Protein AF-A0A7R9HGD9-F1 (afdb_monomer_lite)

Secondary structure (DSSP, 8-state):
---TTS-TT--S-EEEE-S--SEETTEE-EEEEEHHHHHTT-TTSTTTHHHHHHHHH-----EEE-TTSTTSEEE--PPP--

pLDDT: mean 93.92, std 9.05, range [5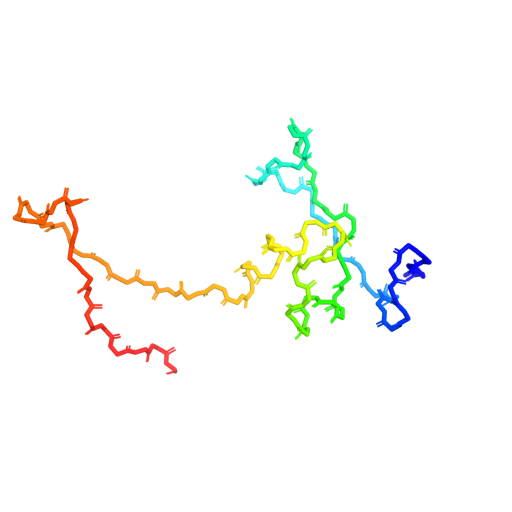1.97, 98.69]

Structure (mmCIF, N/CA/C/O backbone):
data_AF-A0A7R9HGD9-F1
#
_entry.id   AF-A0A7R9HGD9-F1
#
loop_
_atom_site.group_PDB
_atom_site.id
_atom_site.type_symbol
_atom_site.label_atom_id
_atom_site.label_alt_id
_atom_site.label_comp_id
_atom_site.label_asym_id
_atom_site.label_entity_id
_atom_site.label_seq_id
_atom_site.pdbx_PDB_ins_code
_atom_site.Cartn_x
_atom_site.Cartn_y
_atom_site.Cartn_z
_atom_site.occupancy
_atom_site.B_iso_or_equiv
_atom_site.auth_seq_id
_atom_site.auth_comp_id
_atom_site.auth_asym_id
_atom_site.auth_atom_id
_atom_site.pdbx_PDB_model_num
ATOM 1 N N . MET A 1 1 ? -3.337 2.729 18.115 1.00 96.12 1 MET A N 1
ATOM 2 C CA . MET A 1 1 ? -4.689 3.297 18.332 1.00 96.12 1 MET A CA 1
ATOM 3 C C . MET A 1 1 ? -5.755 2.254 18.010 1.00 96.12 1 MET A C 1
ATOM 5 O O . MET A 1 1 ? -5.435 1.268 17.354 1.00 96.12 1 MET A O 1
ATOM 9 N N . SER A 1 2 ? -6.990 2.420 18.486 1.00 97.38 2 SER A N 1
ATOM 10 C CA . SER A 1 2 ? -8.126 1.619 18.004 1.00 97.38 2 SER A CA 1
ATOM 11 C C . SER A 1 2 ? -8.514 2.034 16.577 1.00 97.38 2 SER A C 1
ATOM 13 O O . SER A 1 2 ? -8.178 3.132 16.138 1.00 97.38 2 SER A O 1
ATOM 15 N N . ARG A 1 3 ? -9.201 1.141 15.857 1.00 98.00 3 ARG A N 1
ATOM 16 C CA . ARG A 1 3 ? -9.733 1.362 14.502 1.00 98.00 3 ARG A CA 1
ATOM 17 C C . ARG A 1 3 ? -11.204 0.944 14.455 1.00 98.00 3 ARG A C 1
ATOM 19 O O . ARG A 1 3 ? -11.501 -0.141 13.964 1.00 98.00 3 ARG A O 1
ATOM 26 N N . PRO A 1 4 ? -12.117 1.730 15.058 1.00 97.75 4 PRO A N 1
ATOM 27 C CA . PRO A 1 4 ? -13.541 1.383 15.111 1.00 97.75 4 PRO A CA 1
ATOM 28 C C . PRO A 1 4 ? -14.211 1.396 13.727 1.00 97.75 4 PRO A C 1
ATOM 30 O O . PRO A 1 4 ? -15.301 0.861 13.567 1.00 97.75 4 PRO A O 1
ATOM 33 N N . ASP A 1 5 ? -13.555 2.002 12.739 1.00 98.06 5 ASP A N 1
ATOM 34 C CA . ASP A 1 5 ? -13.925 2.008 11.327 1.00 98.06 5 ASP A CA 1
ATOM 35 C C . ASP A 1 5 ? -13.600 0.689 10.598 1.00 98.06 5 ASP A C 1
ATOM 37 O O . ASP A 1 5 ? -14.072 0.476 9.484 1.00 98.06 5 ASP A O 1
ATOM 41 N N . LEU A 1 6 ? -12.815 -0.206 11.211 1.00 98.00 6 LEU A N 1
ATOM 42 C CA . LEU A 1 6 ? -12.421 -1.498 10.646 1.00 98.00 6 LEU A CA 1
ATOM 43 C C . LEU A 1 6 ? -13.006 -2.675 11.447 1.00 98.00 6 LEU A C 1
ATOM 45 O O . LEU A 1 6 ? -13.349 -2.519 12.620 1.00 98.00 6 LEU A O 1
ATOM 49 N N . PRO A 1 7 ? -13.056 -3.892 10.864 1.00 97.69 7 PRO A N 1
ATOM 50 C CA . PRO A 1 7 ? -13.378 -5.099 11.621 1.00 97.69 7 PRO A CA 1
ATOM 51 C C . PRO A 1 7 ? -12.444 -5.301 12.823 1.00 97.69 7 PRO A C 1
ATOM 53 O O . PRO A 1 7 ? -11.278 -4.886 12.800 1.00 97.69 7 PRO A O 1
ATOM 56 N N . GLU A 1 8 ? -12.931 -6.004 13.845 1.00 97.50 8 GLU A N 1
ATOM 57 C CA . GLU A 1 8 ? -12.161 -6.297 15.055 1.00 97.50 8 GLU A CA 1
ATOM 58 C C . GLU A 1 8 ? -10.813 -6.974 14.734 1.00 97.50 8 GLU A C 1
ATOM 60 O O . GLU A 1 8 ? -10.679 -7.761 13.792 1.00 97.50 8 GLU A O 1
ATOM 65 N N . GLY A 1 9 ? -9.786 -6.627 15.514 1.00 97.12 9 GLY A N 1
ATOM 66 C CA . GLY A 1 9 ? -8.424 -7.139 15.342 1.00 97.12 9 GLY A CA 1
ATOM 67 C C . GLY A 1 9 ? -7.517 -6.303 14.433 1.00 97.12 9 GLY A C 1
ATOM 68 O O . GLY A 1 9 ? -6.354 -6.658 14.288 1.00 97.12 9 GLY A O 1
ATOM 69 N N . ASN A 1 10 ? -7.995 -5.187 13.864 1.00 98.12 10 ASN A N 1
ATOM 70 C CA . ASN A 1 10 ? -7.170 -4.266 13.057 1.00 98.12 10 ASN A CA 1
ATOM 71 C C . ASN A 1 10 ? -6.721 -2.995 13.816 1.00 98.12 10 ASN A C 1
ATOM 73 O O . ASN A 1 10 ? -6.182 -2.064 13.214 1.00 98.12 10 ASN A O 1
ATOM 77 N N . GLY A 1 11 ? -6.933 -2.935 15.134 1.00 97.62 11 GLY A N 1
ATOM 78 C CA . GLY A 1 11 ? -6.345 -1.898 15.990 1.00 97.62 11 GLY A CA 1
ATOM 79 C C . GLY A 1 11 ? -4.832 -2.082 16.190 1.00 97.62 11 GLY A C 1
ATOM 80 O O . GLY A 1 11 ? -4.198 -2.915 15.553 1.00 97.62 11 GLY A O 1
ATOM 81 N N . GLY A 1 12 ? -4.234 -1.307 17.097 1.00 98.19 12 GLY A N 1
ATOM 82 C CA . GLY A 1 12 ? -2.799 -1.382 17.398 1.00 98.19 12 GLY A CA 1
ATOM 83 C C . GLY A 1 12 ? -1.971 -0.406 16.560 1.00 98.19 12 GLY A C 1
ATOM 84 O O . GLY A 1 12 ? -2.353 0.764 16.435 1.00 98.19 12 GLY A O 1
ATOM 85 N N . TRP A 1 13 ? -0.834 -0.856 16.024 1.00 98.62 13 TRP A N 1
ATOM 86 C CA . TRP A 1 13 ? 0.058 -0.031 15.200 1.00 98.62 13 TRP A CA 1
ATOM 87 C C . TRP A 1 13 ? -0.558 0.292 13.842 1.00 98.62 13 TRP A C 1
ATOM 89 O O . TRP A 1 13 ? -1.142 -0.574 13.193 1.00 98.62 13 TRP A O 1
ATOM 99 N N . GLN A 1 14 ? -0.422 1.553 13.437 1.00 98.62 14 GLN A N 1
ATOM 100 C CA . GLN A 1 14 ? -0.910 2.051 12.159 1.00 98.62 14 GLN A CA 1
ATOM 101 C C . GLN A 1 14 ? 0.254 2.706 11.417 1.00 98.62 14 GLN A C 1
ATOM 103 O O . GLN A 1 14 ? 0.961 3.520 12.012 1.00 98.62 14 GLN A O 1
ATOM 108 N N . VAL A 1 15 ? 0.446 2.344 10.153 1.00 98.31 15 VAL A N 1
ATOM 109 C CA . VAL A 1 15 ? 1.437 2.956 9.266 1.00 98.31 15 VAL A CA 1
ATOM 110 C C . VAL A 1 15 ? 0.928 4.324 8.836 1.00 98.31 15 VAL A C 1
ATOM 112 O O . VAL A 1 15 ? -0.228 4.448 8.433 1.00 98.31 15 VAL A O 1
ATOM 115 N N . ILE A 1 16 ? 1.784 5.333 8.952 1.00 98.06 16 ILE A N 1
ATOM 116 C CA . ILE A 1 16 ? 1.584 6.686 8.435 1.00 98.06 16 ILE A CA 1
ATOM 117 C C . ILE A 1 16 ? 2.898 7.055 7.759 1.00 98.06 16 ILE A C 1
ATOM 119 O O . ILE A 1 16 ? 3.932 7.053 8.430 1.00 98.06 16 ILE A O 1
ATOM 123 N N . ASP A 1 17 ? 2.853 7.366 6.467 1.00 98.00 17 ASP A N 1
ATOM 124 C CA . ASP A 1 17 ? 4.028 7.811 5.718 1.00 98.00 17 ASP A CA 1
ATOM 125 C C . ASP A 1 17 ? 3.797 9.225 5.173 1.00 98.00 17 ASP A C 1
ATOM 127 O O . ASP A 1 17 ? 2.775 9.523 4.552 1.00 98.00 17 ASP A O 1
ATOM 131 N N . ALA A 1 18 ? 4.746 10.114 5.463 1.00 97.12 18 ALA A N 1
ATOM 132 C CA . ALA A 1 18 ? 4.749 11.502 5.012 1.00 97.12 18 ALA A CA 1
ATOM 133 C C . ALA A 1 18 ? 5.551 11.702 3.714 1.00 97.12 18 ALA A C 1
ATOM 135 O O . ALA A 1 18 ? 5.586 12.810 3.177 1.00 97.12 18 ALA A O 1
ATOM 136 N N . THR A 1 19 ? 6.214 10.657 3.220 1.00 97.38 19 THR A N 1
ATOM 137 C CA . THR A 1 19 ? 6.972 10.685 1.973 1.00 97.38 19 THR A CA 1
ATOM 138 C C . THR A 1 19 ? 5.995 10.783 0.796 1.00 97.38 19 THR A C 1
ATOM 140 O O . THR A 1 19 ? 5.125 9.924 0.653 1.00 97.38 19 THR A O 1
ATOM 143 N N . PRO A 1 20 ? 6.092 11.807 -0.070 1.00 95.00 20 PRO A N 1
ATOM 144 C CA . PRO A 1 20 ? 5.149 11.991 -1.170 1.00 95.00 20 PRO A CA 1
ATOM 145 C C . PRO A 1 20 ? 5.452 11.023 -2.327 1.00 95.00 20 PRO A C 1
ATOM 147 O O . PRO A 1 20 ? 6.127 11.395 -3.284 1.00 95.00 20 PRO A O 1
ATOM 150 N N . GLN A 1 21 ? 4.984 9.777 -2.215 1.00 94.19 21 GLN A N 1
ATOM 151 C CA . GLN A 1 21 ? 5.229 8.713 -3.198 1.00 94.19 21 GLN A CA 1
ATOM 152 C C . GLN A 1 21 ? 4.018 8.463 -4.109 1.00 94.19 21 GLN A C 1
ATOM 154 O O . GLN A 1 21 ? 4.119 8.641 -5.320 1.00 94.19 21 GLN A O 1
ATOM 159 N N . GLU A 1 22 ? 2.867 8.117 -3.525 1.00 92.25 22 GLU A N 1
ATOM 160 C CA . GLU A 1 22 ? 1.591 7.912 -4.227 1.00 92.25 22 GLU A CA 1
ATOM 161 C C . GLU A 1 22 ? 0.534 8.933 -3.779 1.00 92.25 22 GLU A C 1
ATOM 163 O O . GLU A 1 22 ? 0.570 9.457 -2.660 1.00 92.25 22 GLU A O 1
ATOM 168 N N . GLN A 1 23 ? -0.408 9.235 -4.670 1.00 90.94 23 GLN A N 1
ATOM 169 C CA . GLN A 1 23 ? -1.542 10.101 -4.384 1.00 90.94 23 GLN A CA 1
ATOM 170 C C . GLN A 1 23 ? -2.719 9.284 -3.846 1.00 90.94 23 GLN A C 1
ATOM 172 O O . GLN A 1 23 ? -3.251 8.402 -4.514 1.00 90.94 23 GLN A O 1
ATOM 177 N N . SER A 1 24 ? -3.204 9.665 -2.668 1.00 89.62 24 SER A N 1
ATOM 178 C CA . SER A 1 24 ? -4.442 9.163 -2.076 1.00 89.62 24 SER A CA 1
ATOM 179 C C . SER A 1 24 ? -5.483 10.282 -2.095 1.00 89.62 24 SER A C 1
ATOM 181 O O . SER A 1 24 ? -5.307 11.329 -1.465 1.00 89.62 24 SER A O 1
ATOM 183 N N . ASP A 1 25 ? -6.545 10.095 -2.881 1.00 89.81 25 ASP A N 1
ATOM 184 C CA . ASP A 1 25 ? -7.542 11.122 -3.224 1.00 89.81 25 ASP A CA 1
ATOM 185 C C 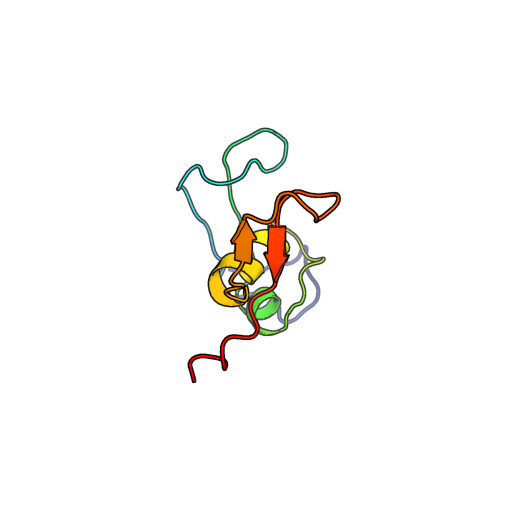. ASP A 1 25 ? -6.922 12.415 -3.791 1.00 89.81 25 ASP A C 1
ATOM 187 O O . ASP A 1 25 ? -7.229 13.522 -3.346 1.00 89.81 25 ASP A O 1
ATOM 191 N N . ALA A 1 26 ? -6.021 12.272 -4.771 1.00 91.25 26 ALA A N 1
ATOM 192 C CA . ALA A 1 26 ? -5.303 13.371 -5.434 1.00 91.25 26 ALA A CA 1
ATOM 193 C C . ALA A 1 26 ? -4.397 14.221 -4.513 1.00 91.25 26 ALA A C 1
ATOM 195 O O . ALA A 1 26 ? -3.889 15.265 -4.925 1.00 91.25 26 ALA A O 1
ATOM 196 N N . LEU A 1 27 ? -4.165 13.778 -3.275 1.00 92.94 27 LEU A N 1
ATOM 197 C CA . LEU A 1 27 ? -3.253 14.402 -2.321 1.00 92.94 27 LEU A CA 1
ATOM 198 C C . LEU A 1 27 ? -2.123 13.435 -1.974 1.00 92.94 27 LEU A C 1
ATOM 200 O O . LEU A 1 27 ? -2.340 12.235 -1.845 1.00 92.94 27 LEU A O 1
ATOM 204 N N . PHE A 1 28 ? -0.918 13.957 -1.756 1.00 95.12 28 PHE A N 1
ATOM 205 C CA . PHE A 1 28 ? 0.179 13.155 -1.217 1.00 95.12 28 PHE A CA 1
ATOM 206 C C . PHE A 1 28 ? -0.022 12.950 0.283 1.00 95.12 28 PHE A C 1
ATOM 208 O O . PHE A 1 28 ? 0.276 13.828 1.095 1.00 95.12 28 PHE A O 1
ATOM 215 N N . ARG A 1 29 ? -0.590 11.797 0.628 1.00 95.62 29 ARG A N 1
ATOM 216 C CA . ARG A 1 29 ? -0.846 11.335 1.993 1.00 95.62 29 ARG A CA 1
ATOM 217 C C . ARG A 1 29 ? -0.913 9.813 1.990 1.00 95.62 29 ARG A C 1
ATOM 219 O O . ARG A 1 29 ? -1.392 9.238 1.018 1.00 95.62 29 ARG A O 1
ATOM 226 N N . CYS A 1 30 ? -0.473 9.181 3.071 1.00 97.25 30 CYS A N 1
ATOM 227 C CA . CYS A 1 30 ? -0.550 7.735 3.208 1.00 97.25 30 CYS A CA 1
ATOM 228 C C . CYS A 1 30 ? -0.899 7.331 4.646 1.00 97.25 30 CYS A C 1
ATOM 230 O O . CYS A 1 30 ? -0.244 7.745 5.609 1.00 97.25 30 CYS A O 1
ATOM 232 N N . GLY A 1 31 ? -1.928 6.499 4.781 1.00 96.75 31 GLY A N 1
ATOM 233 C CA . GLY A 1 31 ? -2.403 5.945 6.038 1.00 96.75 31 GLY A CA 1
ATOM 234 C C . GLY A 1 31 ? -3.473 6.797 6.738 1.00 96.75 31 GLY A C 1
ATOM 235 O O . GLY A 1 31 ? -3.910 7.830 6.231 1.00 96.75 31 GLY A O 1
ATOM 236 N N . PRO A 1 32 ? -3.927 6.373 7.932 1.00 98.06 32 PRO A N 1
ATOM 237 C CA . PRO A 1 32 ? -3.407 5.256 8.719 1.00 98.06 32 PRO A CA 1
ATOM 238 C C . PRO A 1 32 ? -3.787 3.869 8.159 1.00 98.06 32 PRO A C 1
ATOM 240 O O . PRO A 1 32 ? -4.968 3.511 8.103 1.00 98.06 32 PRO A O 1
ATOM 243 N N . ALA A 1 33 ? -2.789 3.045 7.825 1.00 98.38 33 ALA A N 1
ATOM 244 C CA . ALA A 1 33 ? -2.979 1.646 7.417 1.00 98.38 33 ALA A CA 1
ATOM 245 C C . ALA A 1 33 ? -2.726 0.699 8.599 1.00 98.38 33 ALA A C 1
ATOM 247 O O . ALA A 1 33 ? -1.725 0.832 9.300 1.00 98.38 33 ALA A O 1
ATOM 248 N N . SER A 1 34 ? -3.607 -0.270 8.851 1.00 98.69 34 SER A N 1
ATOM 249 C CA . SER A 1 34 ? -3.405 -1.207 9.965 1.00 98.69 34 SER A CA 1
ATOM 250 C C . SER A 1 34 ? -2.266 -2.183 9.663 1.00 98.69 34 SER A C 1
ATOM 252 O O . SER A 1 34 ? -2.338 -2.926 8.686 1.00 98.69 34 SER A O 1
ATOM 254 N N . VAL A 1 35 ? -1.250 -2.252 10.532 1.00 98.62 35 VAL A N 1
ATOM 255 C CA . VAL A 1 35 ? -0.135 -3.208 10.370 1.00 98.62 35 VAL A CA 1
ATOM 256 C C . VAL A 1 35 ? -0.640 -4.657 10.394 1.00 98.62 35 VAL A C 1
ATOM 258 O O . VAL A 1 35 ? -0.146 -5.500 9.647 1.00 98.62 35 VAL A O 1
ATOM 261 N N . GLU A 1 36 ? -1.669 -4.954 11.195 1.00 98.56 36 GLU A N 1
ATOM 262 C CA . GLU A 1 36 ? -2.309 -6.277 11.208 1.00 98.56 36 GLU A CA 1
ATOM 263 C C . GLU A 1 36 ? -3.032 -6.587 9.890 1.00 98.56 36 GLU A C 1
ATOM 265 O O . GLU A 1 36 ? -2.991 -7.729 9.427 1.00 98.56 36 GLU A O 1
ATOM 270 N N . ALA A 1 37 ? -3.667 -5.591 9.263 1.00 98.50 37 ALA A N 1
ATOM 271 C CA . ALA A 1 37 ? -4.287 -5.762 7.951 1.00 98.50 37 ALA A CA 1
ATOM 272 C C . ALA A 1 37 ? -3.232 -6.038 6.871 1.00 98.50 37 ALA A C 1
ATOM 274 O O . ALA A 1 37 ? -3.388 -6.999 6.117 1.00 98.50 37 ALA A O 1
ATOM 275 N N . VAL A 1 38 ? -2.144 -5.259 6.854 1.00 98.62 38 VAL A N 1
ATOM 276 C CA . VAL A 1 38 ? -1.009 -5.427 5.929 1.00 98.62 38 VAL A CA 1
ATOM 277 C C . VAL A 1 38 ? -0.411 -6.825 6.072 1.00 98.62 38 VAL A C 1
ATOM 279 O O . VAL A 1 38 ? -0.386 -7.588 5.112 1.00 98.62 38 VAL A O 1
ATOM 282 N N . LYS A 1 39 ? -0.045 -7.231 7.292 1.00 98.38 39 LYS A N 1
ATOM 283 C CA . LYS A 1 39 ? 0.541 -8.553 7.565 1.00 98.38 39 LYS A CA 1
ATOM 284 C C . LYS A 1 39 ? -0.335 -9.719 7.091 1.00 98.38 39 LYS A C 1
ATOM 286 O O . LYS A 1 39 ? 0.181 -10.776 6.741 1.00 98.38 39 LYS A O 1
ATOM 291 N N . ARG A 1 40 ? -1.661 -9.555 7.116 1.00 98.12 40 ARG A N 1
ATOM 292 C CA . ARG A 1 40 ? -2.632 -10.579 6.696 1.00 98.12 40 ARG A CA 1
ATOM 293 C C . AR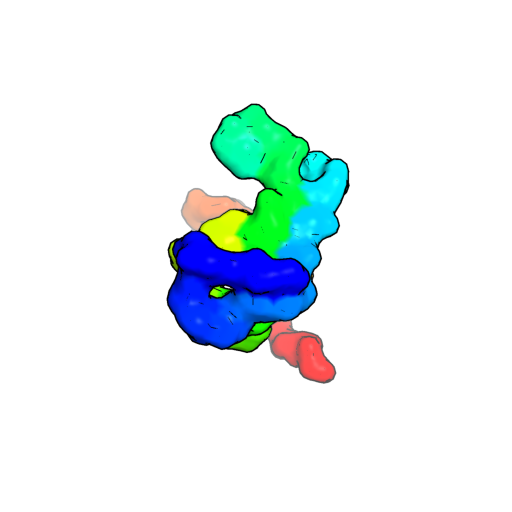G A 1 40 ? -3.083 -10.427 5.238 1.00 98.12 40 ARG A C 1
ATOM 295 O O . ARG A 1 40 ? -4.001 -11.137 4.836 1.00 98.12 40 ARG A O 1
ATOM 302 N N . GLY A 1 41 ? -2.506 -9.498 4.474 1.00 97.81 41 GLY A N 1
ATOM 303 C CA . GLY A 1 41 ? -2.869 -9.243 3.077 1.00 97.81 41 GLY A CA 1
ATOM 304 C C . GLY A 1 41 ? -4.283 -8.685 2.880 1.00 97.81 41 GLY A C 1
ATOM 305 O O . GLY A 1 41 ? -4.878 -8.857 1.819 1.00 97.81 41 GLY A O 1
ATOM 306 N N . LYS A 1 42 ? -4.867 -8.024 3.888 1.00 98.00 42 LYS A N 1
ATOM 307 C CA . LYS A 1 42 ? -6.223 -7.449 3.817 1.00 98.00 42 LYS A CA 1
ATOM 308 C C . LYS A 1 42 ? -6.229 -6.089 3.110 1.00 98.00 42 LYS A C 1
ATOM 310 O O . LYS A 1 42 ? -6.609 -5.079 3.696 1.00 98.00 42 LYS A O 1
ATOM 315 N N . VAL A 1 43 ? -5.836 -6.073 1.840 1.00 97.81 43 VAL A N 1
ATOM 316 C CA . VAL A 1 43 ? -5.623 -4.850 1.043 1.00 97.81 43 VAL A CA 1
ATOM 317 C C . VAL A 1 43 ? -6.890 -4.029 0.772 1.00 97.81 43 VAL A C 1
ATOM 319 O O . VAL A 1 43 ? -6.795 -2.851 0.473 1.00 97.81 43 VAL A O 1
ATOM 322 N N . GLY A 1 44 ? -8.088 -4.597 0.929 1.00 97.44 44 GLY A N 1
ATOM 323 C CA . GLY A 1 44 ? -9.349 -3.863 0.743 1.00 97.44 44 GLY A CA 1
ATOM 324 C C . GLY A 1 44 ? -9.750 -2.940 1.903 1.00 97.44 44 GLY A C 1
ATOM 325 O O . GLY A 1 44 ? -10.813 -2.328 1.840 1.00 97.44 44 GLY A O 1
ATOM 326 N N . LEU A 1 45 ? -8.964 -2.877 2.984 1.00 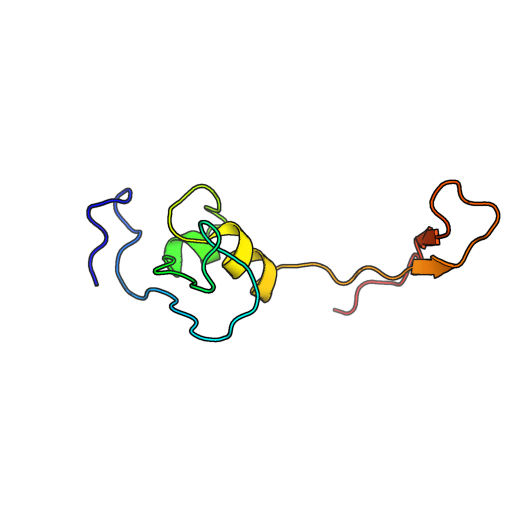97.81 45 LEU A N 1
ATOM 327 C CA . LEU A 1 45 ? -9.262 -2.034 4.141 1.00 97.81 45 LEU A CA 1
ATOM 328 C C . LEU A 1 45 ? -8.621 -0.653 4.003 1.00 97.81 45 LEU A C 1
ATOM 330 O O . LEU A 1 45 ? -7.501 -0.509 3.519 1.00 97.81 45 LEU A O 1
ATOM 334 N N . ALA A 1 46 ? -9.334 0.366 4.473 1.00 96.56 46 ALA A N 1
ATOM 335 C CA . ALA A 1 46 ? -8.797 1.714 4.529 1.00 96.56 46 ALA A CA 1
ATOM 336 C C . ALA A 1 46 ? -7.702 1.835 5.615 1.00 96.56 46 ALA A C 1
ATOM 338 O O . ALA A 1 46 ? -7.759 1.172 6.654 1.00 96.56 46 ALA A O 1
ATOM 339 N N . TYR A 1 47 ? -6.714 2.711 5.478 1.00 97.06 47 TYR A N 1
ATOM 340 C CA . TYR A 1 47 ? -6.386 3.538 4.310 1.00 97.06 47 TYR A CA 1
ATOM 341 C C . TYR A 1 47 ? -5.148 2.963 3.623 1.00 97.06 47 TYR A C 1
ATOM 343 O O . TYR A 1 47 ? -4.347 2.313 4.292 1.00 97.06 47 TYR A O 1
ATOM 351 N N . ASP A 1 48 ? -5.032 3.156 2.307 1.00 98.00 48 ASP A N 1
ATOM 352 C CA . ASP A 1 48 ? -3.827 2.904 1.491 1.00 98.00 48 ASP A CA 1
ATOM 353 C C . ASP A 1 48 ? -3.145 1.537 1.702 1.00 98.00 48 ASP A C 1
ATOM 355 O O . ASP A 1 48 ? -1.970 1.342 1.396 1.00 98.00 48 ASP A O 1
ATOM 359 N N . THR A 1 49 ? -3.887 0.547 2.207 1.00 98.06 49 THR A N 1
ATOM 360 C CA . THR A 1 49 ? -3.340 -0.770 2.551 1.00 98.06 49 THR A CA 1
ATOM 361 C C . THR A 1 49 ? -2.813 -1.531 1.323 1.00 98.06 49 THR A C 1
ATOM 363 O O . THR A 1 49 ? -1.821 -2.237 1.492 1.00 98.06 49 THR A O 1
ATOM 366 N N . PRO A 1 50 ? -3.350 -1.386 0.086 1.00 98.12 50 PRO A N 1
ATOM 367 C CA . PRO A 1 50 ? -2.711 -1.967 -1.096 1.00 98.12 50 PRO A CA 1
ATOM 368 C C . PRO A 1 50 ? -1.297 -1.428 -1.341 1.00 98.12 50 PRO A C 1
ATOM 370 O O . PRO A 1 50 ? -0.396 -2.212 -1.624 1.00 98.12 50 PRO A O 1
ATOM 373 N N . PHE A 1 51 ? -1.104 -0.112 -1.202 1.00 97.81 51 PHE A N 1
ATOM 374 C CA . PHE A 1 51 ? 0.187 0.538 -1.423 1.00 97.81 51 PHE A CA 1
ATOM 375 C C . PHE A 1 51 ? 1.205 0.085 -0.372 1.00 97.81 51 PHE A C 1
ATOM 377 O O . PHE A 1 51 ? 2.233 -0.482 -0.725 1.00 97.81 51 PHE A O 1
ATOM 384 N N . ILE A 1 52 ? 0.854 0.188 0.914 1.00 98.31 52 ILE A N 1
ATOM 385 C CA . ILE A 1 52 ? 1.721 -0.265 2.014 1.00 98.31 52 ILE A CA 1
ATOM 386 C C . ILE A 1 52 ? 2.029 -1.768 1.928 1.00 98.31 52 ILE A C 1
ATOM 388 O O . ILE A 1 52 ? 3.129 -2.195 2.263 1.00 98.31 52 ILE A O 1
ATOM 392 N N . PHE A 1 53 ? 1.079 -2.597 1.484 1.00 98.50 53 PHE A N 1
ATOM 393 C CA . PHE A 1 53 ? 1.342 -4.020 1.266 1.00 98.50 53 PHE A CA 1
ATOM 394 C C . PHE A 1 53 ? 2.381 -4.233 0.162 1.00 98.50 53 PHE A C 1
ATOM 396 O O . PHE A 1 53 ? 3.311 -5.014 0.345 1.00 98.50 53 PHE A O 1
ATOM 403 N N . ALA A 1 54 ? 2.264 -3.520 -0.961 1.00 97.94 54 ALA A N 1
ATOM 404 C CA . ALA A 1 54 ? 3.220 -3.624 -2.058 1.00 97.94 54 ALA A CA 1
ATOM 405 C C . ALA A 1 54 ? 4.645 -3.221 -1.635 1.00 97.94 54 ALA A C 1
ATOM 407 O O . ALA A 1 54 ? 5.590 -3.901 -2.025 1.00 97.94 54 ALA A O 1
ATOM 408 N N . GLU A 1 55 ? 4.812 -2.205 -0.782 1.00 97.69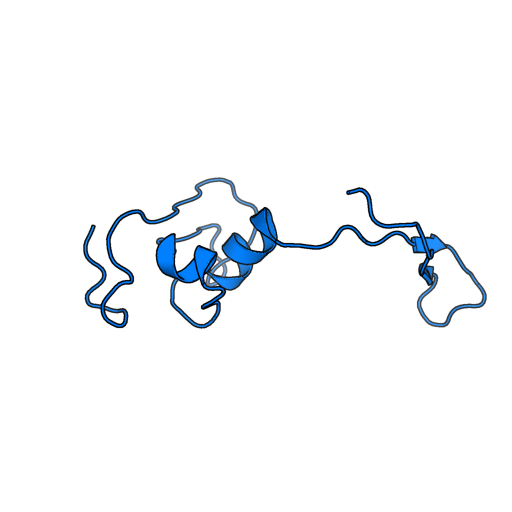 55 GLU A N 1
ATOM 409 C CA . GLU A 1 55 ? 6.137 -1.768 -0.302 1.00 97.69 55 GLU A CA 1
ATOM 410 C C . GLU A 1 55 ? 6.951 -2.881 0.377 1.00 97.69 55 GLU A C 1
ATOM 412 O O . GLU A 1 55 ? 8.180 -2.864 0.336 1.00 97.69 55 GLU A O 1
ATOM 417 N N . VAL A 1 56 ? 6.280 -3.856 0.998 1.00 96.88 56 VAL A N 1
ATOM 418 C CA . VAL A 1 56 ? 6.930 -4.919 1.784 1.00 96.88 56 VAL A CA 1
ATOM 419 C C . VAL A 1 56 ? 6.741 -6.325 1.211 1.00 96.88 56 VAL A C 1
ATOM 421 O O . VAL A 1 56 ? 7.348 -7.270 1.715 1.00 96.88 56 VAL A O 1
ATOM 424 N N . ASN A 1 57 ? 5.910 -6.486 0.178 1.00 96.56 57 ASN A N 1
ATOM 425 C CA . ASN A 1 57 ? 5.576 -7.787 -0.407 1.00 96.56 57 ASN A CA 1
ATOM 426 C C . ASN A 1 57 ? 5.650 -7.842 -1.941 1.00 96.56 57 ASN A C 1
ATOM 428 O O . ASN A 1 57 ? 5.350 -8.897 -2.497 1.00 96.56 57 ASN A O 1
ATOM 432 N N . ALA A 1 58 ? 6.013 -6.759 -2.637 1.00 95.00 58 ALA A N 1
ATOM 433 C CA . ALA A 1 58 ? 6.162 -6.797 -4.090 1.00 95.00 58 ALA A CA 1
ATOM 434 C C . ALA A 1 58 ? 7.317 -7.711 -4.533 1.00 95.00 58 ALA A C 1
ATOM 436 O O . ALA A 1 58 ? 8.392 -7.730 -3.930 1.00 95.00 58 ALA A O 1
ATOM 437 N N . ASP A 1 59 ? 7.095 -8.427 -5.634 1.00 92.12 59 ASP A N 1
ATOM 438 C CA . ASP A 1 59 ? 8.121 -9.231 -6.288 1.00 92.12 59 ASP A CA 1
ATOM 439 C C . ASP A 1 59 ? 9.058 -8.359 -7.134 1.00 92.12 59 ASP A C 1
ATOM 441 O O . ASP A 1 59 ? 8.654 -7.361 -7.736 1.00 92.12 59 ASP A O 1
ATOM 445 N N . VAL A 1 60 ? 10.317 -8.787 -7.247 1.00 89.94 60 VAL A N 1
ATOM 446 C CA . VAL A 1 60 ? 11.278 -8.200 -8.187 1.00 89.94 60 VAL A CA 1
ATOM 447 C C . VAL A 1 60 ? 11.277 -9.014 -9.479 1.00 89.94 60 VAL A C 1
ATOM 449 O O . VAL A 1 60 ? 11.796 -10.130 -9.533 1.00 89.94 60 VAL A O 1
ATOM 452 N N . CYS A 1 61 ? 10.728 -8.433 -10.542 1.00 89.44 61 CYS A N 1
ATOM 453 C CA . CYS A 1 61 ? 10.678 -9.040 -11.871 1.00 89.44 61 CYS A CA 1
ATOM 454 C C . CYS A 1 61 ? 11.773 -8.467 -12.780 1.00 89.44 61 CYS A C 1
ATOM 456 O O . CYS A 1 61 ? 11.991 -7.257 -12.815 1.00 89.44 61 CYS A O 1
ATOM 458 N N . HIS A 1 62 ? 12.435 -9.333 -13.550 1.00 90.69 62 HIS A N 1
ATOM 459 C CA . HIS A 1 62 ? 13.493 -8.933 -14.476 1.00 90.69 62 HIS A CA 1
ATOM 460 C C . HIS A 1 62 ? 13.011 -9.026 -15.920 1.00 90.69 62 HIS A C 1
ATOM 462 O O . HIS A 1 62 ? 12.413 -10.022 -16.327 1.00 90.69 62 HIS A O 1
ATOM 468 N N . PHE A 1 63 ? 13.313 -7.998 -16.706 1.00 93.62 63 PHE A N 1
ATOM 469 C CA . PHE A 1 63 ? 12.905 -7.892 -18.101 1.00 93.62 63 PHE A CA 1
ATOM 470 C C . PHE A 1 63 ? 14.085 -7.470 -18.969 1.00 93.62 63 PHE A C 1
ATOM 472 O O . PHE A 1 63 ? 14.970 -6.741 -18.521 1.00 93.62 63 PHE A O 1
ATOM 479 N N . GLN A 1 64 ? 14.078 -7.921 -20.218 1.00 95.12 64 GLN A N 1
ATOM 480 C CA . GLN A 1 64 ? 15.005 -7.485 -21.254 1.00 95.12 64 GLN A CA 1
ATOM 481 C C . GLN A 1 64 ? 14.228 -6.780 -22.359 1.00 95.12 64 GLN A C 1
ATOM 483 O O . GLN A 1 64 ? 13.162 -7.251 -22.749 1.00 95.12 64 GLN A O 1
ATOM 488 N N . GLU A 1 65 ? 14.763 -5.671 -22.870 1.00 97.06 65 GLU A N 1
ATOM 489 C CA . GLU A 1 65 ? 14.213 -5.015 -24.058 1.00 97.06 65 GLU A CA 1
ATOM 490 C C . GLU A 1 65 ? 14.215 -5.974 -25.255 1.00 97.06 65 GLU A C 1
ATOM 492 O O . GLU A 1 65 ? 15.241 -6.565 -25.600 1.00 97.06 65 GLU A O 1
ATOM 497 N N . ASP A 1 66 ? 13.064 -6.100 -25.907 1.00 96.75 66 ASP A N 1
ATOM 498 C CA . ASP A 1 66 ? 12.842 -6.998 -27.032 1.00 96.75 66 ASP A CA 1
ATOM 499 C C . ASP A 1 66 ? 11.953 -6.317 -28.074 1.00 96.75 66 ASP A C 1
ATOM 501 O O . ASP A 1 66 ? 10.748 -6.152 -27.893 1.00 96.75 66 ASP A O 1
ATOM 505 N N . LYS A 1 67 ? 12.554 -5.941 -29.207 1.00 95.75 67 LYS A N 1
ATOM 506 C CA . LYS A 1 67 ? 11.856 -5.266 -30.312 1.00 95.75 67 LYS A CA 1
ATOM 507 C C . LYS A 1 67 ? 10.882 -6.175 -31.064 1.00 95.75 67 LYS A C 1
ATOM 509 O O . LYS A 1 67 ? 10.121 -5.673 -31.884 1.00 95.75 67 LYS A O 1
ATOM 514 N N . SER A 1 68 ? 10.953 -7.488 -30.847 1.00 96.06 68 SER A N 1
ATOM 515 C CA . SER A 1 68 ? 10.016 -8.452 -31.427 1.00 96.06 68 SER A CA 1
ATOM 516 C C . SER A 1 68 ? 8.779 -8.680 -30.555 1.00 96.06 68 SER A C 1
ATOM 518 O O . SER A 1 68 ? 7.797 -9.232 -31.043 1.00 96.06 68 SER A O 1
ATOM 520 N N . SER A 1 69 ? 8.810 -8.230 -29.296 1.00 96.44 69 SER A N 1
ATOM 521 C CA . SER A 1 69 ? 7.681 -8.284 -28.368 1.00 96.44 69 SER A CA 1
ATOM 522 C C . SER A 1 69 ? 6.718 -7.115 -28.594 1.00 96.44 69 SER A C 1
ATOM 524 O O . SER A 1 69 ? 7.148 -5.972 -28.757 1.00 96.44 69 SER A O 1
ATOM 526 N N . ASP A 1 70 ? 5.410 -7.380 -28.520 1.00 95.12 70 ASP A N 1
ATOM 527 C CA . ASP A 1 70 ? 4.346 -6.384 -28.742 1.00 95.12 70 ASP A CA 1
ATOM 528 C C . ASP A 1 70 ? 4.396 -5.192 -27.772 1.00 95.12 70 ASP A C 1
ATOM 530 O O . ASP A 1 70 ? 3.918 -4.102 -28.086 1.00 95.12 70 ASP A O 1
ATOM 534 N N . TRP A 1 71 ? 4.973 -5.384 -26.585 1.00 95.00 71 TRP A N 1
ATOM 535 C CA . TRP A 1 71 ? 5.074 -4.364 -25.536 1.00 95.00 71 TRP A CA 1
ATOM 536 C C . TRP A 1 71 ? 6.525 -3.953 -25.244 1.00 95.00 71 TRP A C 1
ATOM 538 O O . TRP A 1 71 ? 6.782 -3.211 -24.297 1.00 95.00 71 TRP A O 1
ATOM 548 N N . GLY A 1 72 ? 7.472 -4.409 -26.074 1.00 96.38 72 GLY A N 1
ATOM 549 C CA . GLY A 1 72 ? 8.870 -3.975 -26.060 1.00 96.38 72 GLY A CA 1
ATOM 550 C C . GLY A 1 72 ? 9.786 -4.693 -25.067 1.00 96.38 72 GLY A C 1
ATOM 551 O O . GLY A 1 72 ? 10.972 -4.370 -25.017 1.00 96.38 72 GLY A O 1
ATOM 552 N N . PHE A 1 73 ? 9.281 -5.665 -24.302 1.00 96.25 73 PHE A N 1
ATOM 553 C CA . PHE A 1 73 ? 10.071 -6.422 -23.330 1.00 96.25 73 PHE A CA 1
ATOM 554 C C . PHE A 1 73 ? 9.752 -7.920 -23.349 1.00 96.25 73 PHE A C 1
ATOM 556 O O . PHE A 1 73 ? 8.635 -8.335 -23.665 1.00 96.25 73 PHE A O 1
ATOM 563 N N . SER A 1 74 ? 10.735 -8.719 -22.942 1.00 94.50 74 SER A N 1
ATOM 564 C CA . SER A 1 74 ? 10.620 -10.153 -22.686 1.00 94.50 74 SER A CA 1
ATOM 565 C C . SER A 1 74 ? 11.022 -10.451 -21.241 1.00 94.50 74 SER A C 1
ATOM 567 O O . SER A 1 74 ? 12.042 -9.961 -20.748 1.00 94.50 74 SER A O 1
ATOM 569 N N . ALA A 1 75 ? 10.190 -11.222 -20.534 1.00 92.00 75 ALA A N 1
ATOM 570 C CA . ALA A 1 75 ? 10.441 -11.589 -19.143 1.00 92.00 75 ALA A CA 1
ATOM 571 C C . ALA A 1 75 ? 11.648 -12.528 -19.048 1.00 92.00 75 ALA A C 1
ATOM 573 O O . ALA A 1 75 ? 11.726 -13.538 -19.752 1.00 92.00 75 ALA A O 1
ATOM 574 N N . LEU A 1 76 ? 12.583 -12.202 -18.160 1.00 90.62 76 LEU A N 1
ATOM 575 C CA . LEU A 1 76 ? 13.742 -13.034 -17.886 1.00 90.62 76 LEU A CA 1
ATOM 576 C C . LEU A 1 76 ? 13.405 -14.023 -16.776 1.00 90.62 76 LEU A C 1
ATOM 578 O O . LEU A 1 76 ? 12.949 -13.645 -15.698 1.00 90.62 76 LEU A O 1
ATOM 582 N N . ASN A 1 77 ? 13.691 -15.297 -17.027 1.00 82.75 77 ASN A N 1
ATOM 583 C CA . ASN A 1 77 ? 13.572 -16.335 -16.014 1.00 82.75 77 ASN A CA 1
ATOM 584 C C . ASN A 1 77 ? 14.863 -16.360 -15.186 1.00 82.75 77 ASN A C 1
ATOM 586 O O . ASN A 1 77 ? 15.797 -17.107 -15.479 1.00 82.75 77 ASN A O 1
ATOM 590 N N . ILE A 1 78 ? 14.948 -15.467 -14.201 1.00 76.25 78 ILE A N 1
ATOM 591 C CA . ILE A 1 78 ? 16.059 -15.427 -13.248 1.00 76.25 78 ILE A CA 1
ATOM 592 C C . ILE A 1 78 ? 15.607 -16.176 -11.996 1.00 76.25 78 ILE A C 1
ATOM 594 O O . ILE A 1 78 ? 14.547 -15.876 -11.449 1.00 76.25 78 ILE A O 1
ATOM 598 N N . ASN A 1 79 ? 16.383 -17.178 -11.569 1.00 61.06 79 ASN A N 1
ATOM 599 C CA . ASN A 1 79 ? 16.095 -17.920 -10.343 1.00 61.06 79 ASN A CA 1
ATOM 600 C C . ASN A 1 79 ? 15.940 -16.932 -9.181 1.00 61.06 79 ASN A C 1
ATOM 602 O O . ASN A 1 79 ? 16.809 -16.086 -8.972 1.00 61.06 79 ASN A O 1
ATOM 606 N N . GLN A 1 80 ? 14.816 -17.043 -8.472 1.00 60.03 80 GLN A N 1
ATOM 607 C CA . GLN A 1 80 ? 14.462 -16.184 -7.348 1.00 60.03 80 GLN A CA 1
ATOM 608 C C . GLN A 1 80 ? 15.628 -16.094 -6.358 1.00 60.03 80 GLN A C 1
ATOM 610 O O . GLN A 1 80 ? 16.174 -17.115 -5.939 1.00 60.03 80 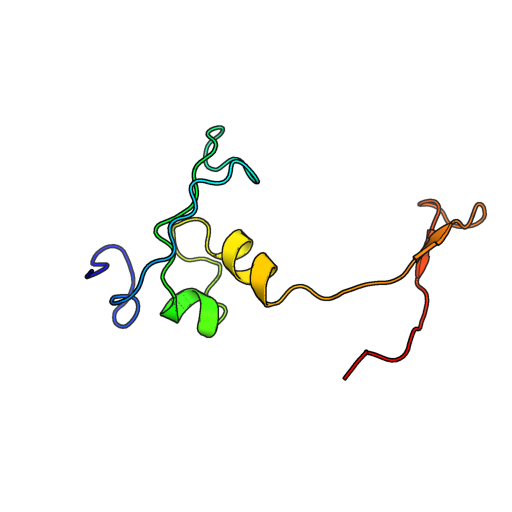GLN A O 1
ATOM 615 N N . TYR A 1 81 ? 16.008 -14.870 -5.994 1.00 56.69 81 TYR A N 1
ATOM 616 C CA . TYR A 1 81 ? 16.935 -14.621 -4.899 1.00 56.69 81 TYR A CA 1
ATOM 617 C C . TYR A 1 81 ? 16.238 -15.003 -3.584 1.00 56.69 81 TYR A C 1
ATOM 619 O O . TYR A 1 81 ? 15.507 -14.197 -3.014 1.00 56.69 81 TYR A O 1
ATOM 627 N N . THR A 1 82 ? 16.417 -16.250 -3.145 1.00 51.97 82 THR A N 1
ATOM 628 C CA . THR A 1 82 ? 16.294 -16.639 -1.729 1.00 51.97 82 THR A CA 1
ATOM 629 C C . THR A 1 82 ? 17.622 -16.465 -1.025 1.00 51.97 82 THR A C 1
ATOM 631 O O . THR A 1 82 ? 18.632 -16.926 -1.609 1.00 51.97 82 THR A O 1
#

Foldseek 3Di:
DDDPVDPPPQDDDFDWDQPQDDDDVNHRTFDSHRPRCLVVVVQVDDDPSVVVNCVPPPDDWDWDQDPVDPVRIDTDPDPDDD

Radius of gyration: 17.24 Å; chains: 1; bounding box: 31×32×50 Å

InterPro domains:
  IPR036985 Transglutaminase-like superfamily [G3DSA:3.90.260.10] (1-82)
  IPR038765 Papain-like cysteine peptidase superfamily [SSF54001] (1-70)
  IPR050779 Protein-glutamine gamma-glutamyltransferases [PTHR11590] (1-73)

Sequence (82 aa):
MSRPDLPEGNGGWQVIDATPQEQSDALFRCGPASVEAVKRGKVGLAYDTPFIFAEVNADVCHFQEDKSSDWGFSALNINQYT

Organism: Timema poppense (NCBI:txid170557)